Protein AF-A0A941TZN9-F1 (afdb_monomer_lite)

Sequence (52 aa):
GYYHYSYSVVRGCDRIVPVDVYVPGCPPTAEALLYGILQLQNKIRRENTIAR

Radius of gyration: 14.91 Å; chains: 1; bounding box: 40×11×37 Å

Foldseek 3Di:
DVCCPDPPDDNDPCVPDNDDFDQDDPPGDPVSVVVRVVVVVVVVVPPPPPPD

pLDDT: mean 91.6, std 10.61, range [43.06, 97.25]

Structure (mmCIF, N/CA/C/O backbone):
data_AF-A0A941TZN9-F1
#
_entry.id   AF-A0A941TZN9-F1
#
loop_
_atom_site.group_PDB
_atom_site.id
_atom_site.type_symbol
_atom_site.label_atom_id
_atom_site.label_alt_id
_atom_site.label_comp_id
_atom_site.label_asym_id
_atom_site.label_entity_id
_atom_site.label_seq_id
_atom_site.pdbx_PDB_ins_code
_atom_site.Cartn_x
_atom_site.Cartn_y
_atom_site.Cartn_z
_atom_site.occupancy
_atom_site.B_iso_or_equiv
_atom_site.auth_seq_id
_atom_site.auth_comp_id
_atom_site.auth_asym_id
_atom_site.auth_atom_id
_atom_site.pdbx_PDB_model_num
ATOM 1 N N . GLY A 1 1 ? 2.420 4.063 -9.668 1.00 87.69 1 GLY A N 1
ATOM 2 C CA . GLY A 1 1 ? 3.367 2.945 -9.473 1.00 87.69 1 GLY A CA 1
ATOM 3 C C . GLY A 1 1 ? 4.462 3.004 -10.518 1.00 87.69 1 GLY A C 1
ATOM 4 O O . GLY A 1 1 ? 4.336 3.787 -11.450 1.00 87.69 1 GLY A O 1
ATOM 5 N N . TYR A 1 2 ? 5.507 2.189 -10.377 1.00 94.00 2 TYR A N 1
ATOM 6 C CA . TYR A 1 2 ? 6.692 2.204 -11.250 1.00 94.00 2 TYR A CA 1
ATOM 7 C C . TYR A 1 2 ? 6.356 2.140 -12.758 1.00 94.00 2 TYR A C 1
ATOM 9 O O . TYR A 1 2 ? 6.923 2.877 -13.553 1.00 94.00 2 TYR A O 1
ATOM 17 N N . TYR A 1 3 ? 5.337 1.363 -13.141 1.00 96.19 3 TYR A N 1
ATOM 18 C CA . TYR A 1 3 ? 4.925 1.176 -14.540 1.00 96.19 3 TYR A CA 1
ATOM 19 C C . TYR A 1 3 ? 3.832 2.138 -15.041 1.00 96.19 3 TYR A C 1
ATOM 21 O O . TYR A 1 3 ? 3.198 1.857 -16.049 1.00 96.19 3 TYR A O 1
ATOM 29 N N . HIS A 1 4 ? 3.581 3.270 -14.377 1.00 94.31 4 HIS A N 1
ATOM 30 C CA . HIS A 1 4 ? 2.414 4.140 -14.631 1.00 94.31 4 HIS A CA 1
ATOM 31 C C . HIS A 1 4 ? 2.196 4.580 -16.100 1.00 94.31 4 HIS A C 1
ATOM 33 O O . HIS A 1 4 ? 1.062 4.873 -16.487 1.00 94.31 4 HIS A O 1
ATOM 39 N N . TYR A 1 5 ? 3.260 4.631 -16.907 1.00 96.19 5 TYR A N 1
ATOM 40 C CA . TYR A 1 5 ? 3.221 5.042 -18.316 1.00 96.19 5 TYR A CA 1
ATOM 41 C C . TYR A 1 5 ? 3.212 3.879 -19.323 1.00 96.19 5 TYR A C 1
ATOM 43 O O . TYR A 1 5 ? 3.235 4.130 -20.525 1.00 96.19 5 TYR A O 1
ATOM 51 N N . SER A 1 6 ? 3.164 2.622 -18.870 1.00 96.69 6 SER A N 1
ATOM 52 C CA . SER A 1 6 ? 3.000 1.477 -19.775 1.00 96.69 6 SER A CA 1
ATOM 53 C C . SER A 1 6 ? 1.585 1.440 -20.367 1.00 96.69 6 SER A C 1
ATOM 55 O O . SER A 1 6 ? 0.615 1.809 -19.705 1.00 96.69 6 SER A O 1
ATOM 57 N N . TYR A 1 7 ? 1.457 0.958 -21.605 1.00 96.81 7 TYR A N 1
ATOM 58 C CA . TYR A 1 7 ? 0.175 0.831 -22.312 1.00 96.81 7 TYR A CA 1
ATOM 59 C C . TYR A 1 7 ? -0.707 -0.299 -21.761 1.00 96.81 7 TYR A C 1
ATOM 61 O O . TYR A 1 7 ? -1.917 -0.296 -21.962 1.00 96.81 7 TYR A O 1
ATOM 69 N N . SER A 1 8 ? -0.099 -1.271 -21.080 1.00 95.94 8 SER A N 1
ATOM 70 C CA . SER A 1 8 ? -0.746 -2.508 -20.637 1.00 95.94 8 SER A CA 1
ATOM 71 C C . SER A 1 8 ? -1.151 -2.512 -19.162 1.00 95.94 8 SER A C 1
ATOM 73 O O . SER A 1 8 ? -1.572 -3.549 -18.655 1.00 95.94 8 SER A O 1
ATOM 75 N N . VAL A 1 9 ? -1.024 -1.388 -18.445 1.00 95.62 9 VAL A N 1
ATOM 76 C CA . VAL A 1 9 ? -1.300 -1.337 -17.000 1.00 95.62 9 VAL A CA 1
ATOM 77 C C . VAL A 1 9 ? -2.373 -0.319 -16.644 1.00 95.62 9 VAL A C 1
ATOM 79 O O . VAL A 1 9 ? -2.417 0.800 -17.157 1.00 95.62 9 VAL A O 1
ATOM 82 N N . VAL A 1 10 ? -3.230 -0.696 -15.698 1.00 95.00 10 VAL A N 1
ATOM 83 C CA . VAL A 1 10 ? -4.251 0.196 -15.148 1.00 95.00 10 VAL A CA 1
ATOM 84 C C . VAL A 1 10 ? -3.619 1.088 -14.080 1.00 95.00 10 VAL A C 1
ATOM 86 O O . VAL A 1 10 ? -2.840 0.642 -13.234 1.00 95.00 10 VAL A O 1
ATOM 89 N N . ARG A 1 11 ? -3.949 2.383 -14.112 1.00 93.69 11 ARG A N 1
ATOM 90 C CA . ARG A 1 11 ? -3.429 3.385 -13.170 1.00 93.69 11 ARG A CA 1
ATOM 91 C C . ARG A 1 11 ? -4.157 3.300 -11.825 1.00 93.69 11 ARG A C 1
ATOM 93 O O . ARG A 1 11 ? -4.992 4.146 -11.517 1.00 93.69 11 ARG A O 1
ATOM 100 N N . GLY A 1 12 ? -3.799 2.281 -11.046 1.00 93.06 12 GLY A N 1
ATOM 101 C CA . GLY A 1 12 ? -4.354 2.008 -9.719 1.00 93.06 12 GLY A CA 1
ATOM 102 C C . GLY A 1 12 ? -5.557 1.061 -9.745 1.00 93.06 12 GLY A C 1
ATOM 103 O O . GLY A 1 12 ? -6.299 1.012 -10.723 1.00 93.06 12 GLY A O 1
ATOM 104 N N . CYS A 1 13 ? -5.735 0.313 -8.653 1.00 93.94 13 CYS A N 1
ATOM 105 C CA . CYS A 1 13 ? -6.825 -0.657 -8.490 1.00 93.94 13 CYS A CA 1
ATOM 106 C C . CYS A 1 13 ? -8.204 0.014 -8.327 1.00 93.94 13 CYS A C 1
ATOM 108 O O . CYS A 1 13 ? -9.212 -0.553 -8.737 1.00 93.94 13 CYS A O 1
ATOM 110 N N . ASP A 1 14 ? -8.224 1.257 -7.826 1.00 95.94 14 ASP A N 1
ATOM 111 C CA . ASP A 1 14 ? -9.425 2.070 -7.553 1.00 95.94 14 ASP A CA 1
ATOM 112 C C . ASP A 1 14 ? -10.399 2.194 -8.724 1.00 95.94 14 ASP A C 1
ATOM 114 O O . ASP A 1 14 ? -11.598 2.376 -8.561 1.00 95.94 14 ASP A O 1
ATOM 118 N N . ARG A 1 15 ? -9.863 2.122 -9.945 1.00 95.00 15 ARG A N 1
ATOM 119 C CA . ARG A 1 15 ? -10.651 2.260 -11.172 1.00 95.00 15 ARG A CA 1
ATOM 120 C C . ARG A 1 15 ? -11.529 1.044 -11.455 1.00 95.00 15 ARG A C 1
ATOM 122 O O . ARG A 1 15 ? -12.398 1.129 -12.314 1.00 95.00 15 ARG A O 1
ATOM 129 N N . ILE A 1 16 ? -11.243 -0.084 -10.810 1.00 96.38 16 ILE A N 1
ATOM 130 C CA . ILE A 1 16 ? -11.916 -1.369 -11.026 1.00 96.38 16 ILE A CA 1
ATOM 131 C C . ILE A 1 16 ? -12.740 -1.725 -9.793 1.00 96.38 16 ILE A C 1
ATOM 133 O O . ILE A 1 16 ? -13.889 -2.138 -9.919 1.00 96.38 16 ILE A O 1
ATOM 137 N N . VAL A 1 17 ? -12.152 -1.560 -8.607 1.00 96.38 17 VAL A N 1
ATOM 138 C CA . VAL A 1 17 ? -12.794 -1.856 -7.326 1.00 96.38 17 VAL A CA 1
ATOM 139 C C . VAL A 1 17 ? -12.597 -0.693 -6.359 1.00 96.38 17 VAL A C 1
ATOM 141 O O . VAL A 1 17 ? -11.512 -0.110 -6.345 1.00 96.38 17 VAL A O 1
ATOM 144 N N . PRO A 1 18 ? -13.601 -0.366 -5.528 1.00 96.31 18 PRO A N 1
ATOM 145 C CA . PRO A 1 18 ? -13.429 0.628 -4.479 1.00 96.31 18 PRO A CA 1
ATOM 146 C C . PRO A 1 18 ? -12.401 0.123 -3.463 1.00 96.31 18 PRO A C 1
ATOM 148 O O . PRO A 1 18 ? -12.515 -0.994 -2.954 1.00 96.31 18 PRO A O 1
ATOM 151 N N . VAL A 1 19 ? -11.383 0.932 -3.176 1.00 95.44 19 VAL A N 1
ATOM 152 C CA . VAL A 1 19 ? -10.326 0.570 -2.225 1.00 95.44 19 VAL A CA 1
ATOM 153 C C . VAL A 1 19 ? -10.591 1.210 -0.865 1.00 95.44 19 VAL A C 1
ATOM 155 O O . VAL A 1 19 ? -10.728 2.426 -0.750 1.00 95.44 19 VAL A O 1
ATOM 158 N N . ASP A 1 20 ? -10.596 0.397 0.192 1.00 94.81 20 ASP A N 1
ATOM 159 C CA . ASP A 1 20 ? -10.856 0.874 1.553 1.00 94.81 20 ASP A CA 1
ATOM 160 C C . ASP A 1 20 ? -9.660 1.537 2.238 1.00 94.81 20 ASP A C 1
ATOM 162 O O . ASP A 1 20 ? -9.842 2.500 2.989 1.00 94.81 20 ASP A O 1
ATOM 166 N N . VAL A 1 21 ? -8.460 0.984 2.038 1.00 95.50 21 VAL A N 1
ATOM 167 C CA . VAL A 1 21 ? -7.207 1.424 2.666 1.00 95.50 21 VAL A CA 1
ATOM 168 C C . VAL A 1 21 ? -6.053 1.225 1.682 1.00 95.50 21 VAL A C 1
ATOM 170 O O . VAL A 1 21 ? -5.899 0.152 1.102 1.00 95.50 21 VAL A O 1
ATOM 173 N N . TYR A 1 22 ? -5.210 2.248 1.529 1.00 95.81 22 TYR A N 1
ATOM 174 C CA . TYR A 1 22 ? -3.980 2.194 0.736 1.00 95.81 22 TYR A CA 1
ATOM 175 C C . TYR A 1 22 ? -2.756 2.053 1.641 1.00 95.81 22 TYR A C 1
ATOM 177 O O . TYR A 1 22 ? -2.537 2.887 2.517 1.00 95.81 22 TYR A O 1
ATOM 185 N N . VAL A 1 23 ? -1.925 1.038 1.390 1.00 96.88 23 VAL A N 1
ATOM 186 C CA . VAL A 1 23 ? -0.635 0.859 2.075 1.00 96.88 23 VAL A CA 1
ATOM 187 C C . VAL A 1 23 ? 0.498 1.291 1.137 1.00 96.88 23 VAL A C 1
ATOM 189 O O . VAL A 1 23 ? 0.704 0.641 0.108 1.00 96.88 23 VAL A O 1
ATOM 192 N N . PRO A 1 24 ? 1.230 2.380 1.434 1.00 95.06 24 PRO A N 1
ATOM 193 C CA . PRO A 1 24 ? 2.325 2.834 0.585 1.00 95.06 24 PRO A CA 1
ATOM 194 C C . PRO A 1 24 ? 3.560 1.931 0.725 1.00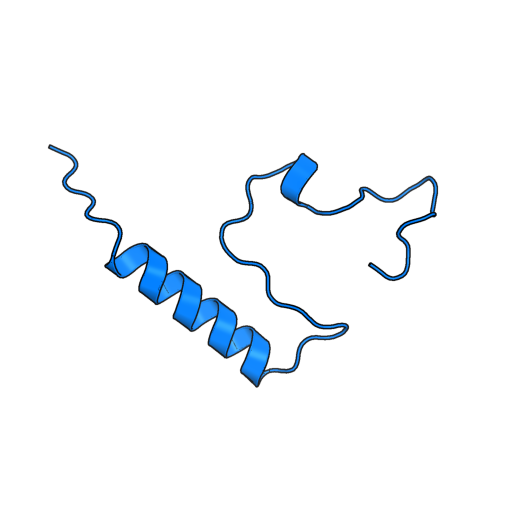 95.06 24 PRO A C 1
ATOM 196 O O . PRO A 1 24 ? 3.934 1.529 1.824 1.00 95.06 24 PRO A O 1
ATOM 199 N N . GLY A 1 25 ? 4.227 1.649 -0.397 1.00 95.12 25 GLY A N 1
ATOM 200 C CA . GLY A 1 25 ? 5.501 0.929 -0.419 1.00 95.12 25 GLY A CA 1
ATOM 201 C C . GLY A 1 25 ? 5.819 0.271 -1.761 1.00 95.12 25 GLY A C 1
ATOM 202 O O . GLY A 1 25 ? 4.938 0.096 -2.601 1.00 95.12 25 GLY A O 1
ATOM 203 N N . CYS A 1 26 ? 7.090 -0.080 -1.975 1.00 94.06 26 CYS A N 1
ATOM 204 C CA . CYS A 1 26 ? 7.549 -0.801 -3.167 1.00 94.06 26 CYS A CA 1
ATOM 205 C C . CYS A 1 26 ? 8.844 -1.607 -2.892 1.00 94.06 26 CYS A C 1
ATOM 207 O O . CYS A 1 26 ? 9.907 -1.212 -3.371 1.00 94.06 26 CYS A O 1
ATOM 209 N N . PRO A 1 27 ? 8.785 -2.730 -2.145 1.00 93.56 27 PRO A N 1
ATOM 210 C CA . PRO A 1 27 ? 7.621 -3.283 -1.448 1.00 93.56 27 PRO A CA 1
ATOM 211 C C . PRO A 1 27 ? 7.345 -2.542 -0.124 1.00 93.56 27 PRO A C 1
ATOM 213 O O . PRO A 1 27 ? 8.244 -1.901 0.420 1.00 93.56 27 PRO A O 1
ATOM 216 N N . PRO A 1 28 ? 6.108 -2.560 0.396 1.00 96.00 28 PRO A N 1
ATOM 217 C CA . PRO A 1 28 ? 5.841 -2.066 1.744 1.00 96.00 28 PRO A CA 1
ATOM 218 C C . PRO A 1 28 ? 6.605 -2.899 2.775 1.00 96.00 28 PRO A C 1
ATOM 220 O O . PRO A 1 28 ? 6.764 -4.110 2.617 1.00 96.00 28 PRO A O 1
ATOM 223 N N . THR A 1 29 ? 7.074 -2.250 3.839 1.00 97.25 29 THR A N 1
ATOM 224 C CA . THR A 1 29 ? 7.663 -2.963 4.976 1.00 97.25 29 THR A CA 1
ATOM 225 C C . THR A 1 29 ? 6.592 -3.809 5.669 1.00 97.25 29 THR A C 1
ATOM 227 O O . THR A 1 29 ? 5.400 -3.495 5.615 1.00 97.25 29 THR A O 1
ATOM 230 N N . ALA A 1 30 ? 7.009 -4.881 6.347 1.00 96.81 30 ALA A N 1
ATOM 231 C CA . ALA A 1 30 ? 6.084 -5.743 7.087 1.00 96.81 30 ALA A 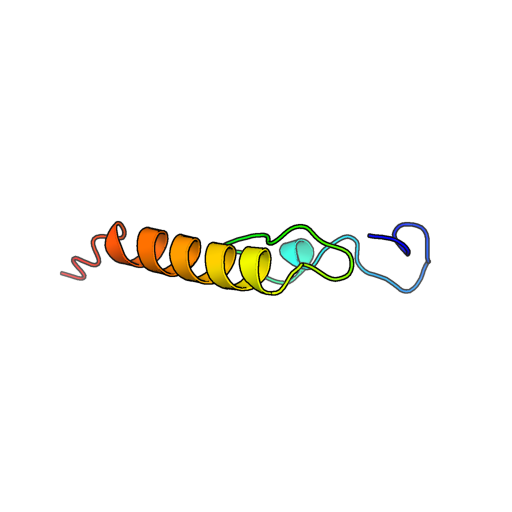CA 1
ATOM 232 C C . ALA A 1 30 ? 5.272 -4.950 8.130 1.00 96.81 30 ALA A C 1
ATOM 234 O O . ALA A 1 30 ? 4.069 -5.158 8.279 1.00 96.81 30 ALA A O 1
ATOM 235 N N . GLU A 1 31 ? 5.913 -3.983 8.787 1.00 97.25 31 GLU A N 1
ATOM 236 C CA . GLU A 1 31 ? 5.277 -3.079 9.747 1.00 97.25 31 GLU A CA 1
ATOM 237 C C . GLU A 1 31 ? 4.214 -2.186 9.093 1.00 97.25 31 GLU A C 1
ATOM 239 O O . GLU A 1 31 ? 3.123 -2.036 9.640 1.00 97.25 31 GLU A O 1
ATOM 244 N N . ALA A 1 32 ? 4.484 -1.640 7.900 1.00 96.19 32 ALA A N 1
ATOM 245 C CA . ALA A 1 32 ? 3.526 -0.806 7.172 1.00 96.19 32 ALA A CA 1
ATOM 246 C C . ALA A 1 32 ? 2.294 -1.607 6.724 1.00 96.19 32 ALA A C 1
ATOM 248 O O . ALA A 1 32 ? 1.168 -1.109 6.797 1.00 96.19 32 ALA A O 1
ATOM 249 N N . LEU A 1 33 ? 2.489 -2.862 6.308 1.00 96.69 33 LEU A N 1
ATOM 250 C CA . LEU A 1 33 ? 1.380 -3.757 5.979 1.00 96.69 33 LEU A CA 1
ATOM 251 C C . LEU A 1 33 ? 0.524 -4.060 7.214 1.00 96.69 33 LEU A C 1
ATOM 253 O O . LEU A 1 33 ? -0.701 -3.949 7.152 1.00 96.69 33 LEU A O 1
ATOM 257 N N . LEU A 1 34 ? 1.161 -4.391 8.341 1.00 97.06 34 LEU A N 1
ATOM 258 C CA . LEU A 1 34 ? 0.458 -4.643 9.598 1.00 97.06 34 LEU A CA 1
ATOM 259 C C . LEU A 1 34 ? -0.317 -3.403 10.061 1.00 97.06 34 LEU A C 1
ATOM 261 O O . LEU A 1 34 ? -1.477 -3.511 10.456 1.00 97.06 34 LEU A O 1
ATOM 265 N N . TYR A 1 35 ? 0.287 -2.220 9.946 1.00 97.06 35 TYR A N 1
ATOM 266 C CA . TYR A 1 35 ? -0.370 -0.951 10.244 1.00 97.06 35 TYR A CA 1
ATOM 267 C C . TYR A 1 35 ? -1.605 -0.716 9.363 1.00 97.06 35 TYR A C 1
ATOM 269 O O . TYR A 1 35 ? -2.658 -0.341 9.878 1.00 97.06 35 TYR A O 1
ATOM 277 N N . GLY A 1 36 ? -1.522 -1.011 8.061 1.00 96.38 36 GLY A N 1
ATOM 278 C CA . GLY A 1 36 ? -2.666 -0.940 7.149 1.00 96.38 36 GLY A CA 1
ATOM 279 C C . GLY A 1 36 ? -3.825 -1.852 7.564 1.00 96.38 36 GLY A C 1
ATOM 280 O O . GLY A 1 36 ? -4.985 -1.437 7.531 1.00 96.38 36 GLY A O 1
ATOM 281 N N . ILE A 1 37 ? -3.519 -3.066 8.033 1.00 96.44 37 ILE A N 1
ATOM 282 C CA . ILE A 1 37 ? -4.526 -4.007 8.550 1.00 96.44 37 ILE A CA 1
ATOM 283 C C . ILE A 1 37 ? -5.163 -3.470 9.837 1.00 96.44 37 ILE A C 1
ATOM 285 O O . ILE A 1 37 ? -6.387 -3.488 9.970 1.00 96.44 37 ILE A O 1
ATOM 289 N N . LEU A 1 38 ? -4.367 -2.946 10.772 1.00 96.62 38 LEU A N 1
ATOM 290 C CA . LEU A 1 38 ? -4.888 -2.334 12.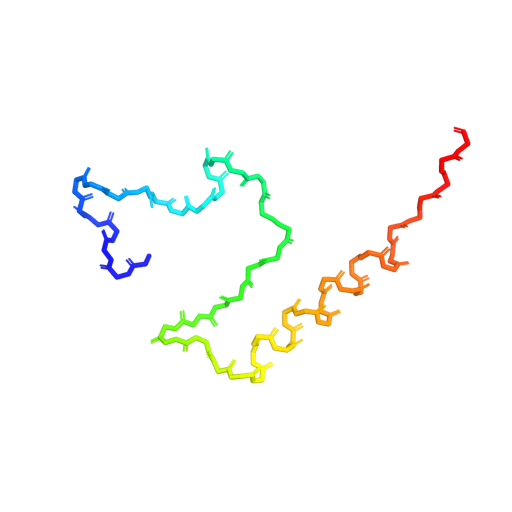000 1.00 96.62 38 LEU A CA 1
ATOM 291 C C . LEU A 1 38 ? -5.772 -1.115 11.692 1.00 96.62 38 LEU A C 1
ATOM 293 O O . LEU A 1 38 ? -6.817 -0.924 12.316 1.00 96.62 38 LEU A O 1
ATOM 297 N N . GLN A 1 39 ? -5.398 -0.306 10.699 1.00 95.38 39 GLN A N 1
ATOM 298 C CA . GLN A 1 39 ? -6.203 0.823 10.235 1.00 95.38 39 GLN A CA 1
ATOM 299 C C . GLN A 1 39 ? -7.545 0.364 9.648 1.00 95.38 39 GLN A C 1
ATOM 301 O O . GLN A 1 39 ? -8.575 0.973 9.952 1.00 95.38 39 GLN A O 1
ATOM 306 N N . LEU A 1 40 ? -7.556 -0.729 8.877 1.00 95.25 40 LEU A N 1
ATOM 307 C CA . LEU A 1 40 ? -8.783 -1.342 8.364 1.00 95.25 40 LEU A CA 1
ATOM 308 C C . LEU A 1 40 ? -9.671 -1.865 9.504 1.00 95.25 40 LEU A C 1
ATOM 310 O O . LEU A 1 40 ? -10.861 -1.562 9.541 1.00 95.25 40 LEU A O 1
ATOM 314 N N . GLN A 1 41 ? -9.098 -2.565 10.485 1.00 94.81 41 GLN A N 1
ATOM 315 C CA . GLN A 1 41 ? -9.833 -3.023 11.672 1.00 94.81 41 GLN A CA 1
ATOM 316 C C . GLN A 1 41 ? -10.448 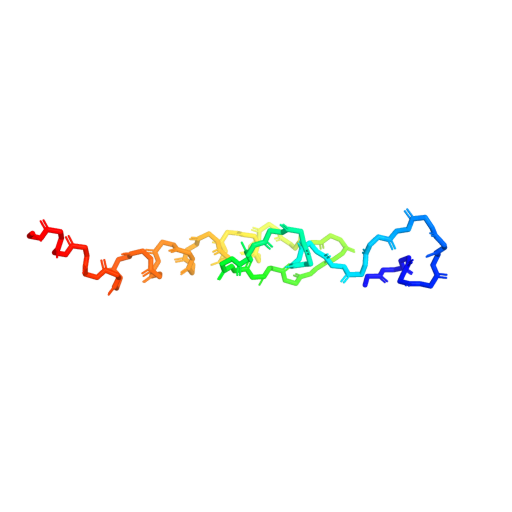-1.853 12.456 1.00 94.81 41 GLN A C 1
ATOM 318 O O . GLN A 1 41 ? -11.590 -1.936 12.910 1.00 94.81 41 GLN A O 1
ATOM 323 N N . ASN A 1 42 ? -9.726 -0.737 12.585 1.00 94.25 42 ASN A N 1
ATOM 324 C CA . ASN A 1 42 ? -10.233 0.476 13.229 1.00 94.25 42 ASN A CA 1
ATOM 325 C C . ASN A 1 42 ? -11.313 1.186 12.397 1.00 94.25 42 ASN A C 1
ATOM 327 O O . ASN A 1 42 ? -12.165 1.871 12.965 1.00 94.25 42 ASN A O 1
ATOM 331 N N . LYS A 1 43 ? -11.283 1.067 11.063 1.00 91.31 43 LYS A N 1
ATOM 332 C CA . LYS A 1 43 ? -12.364 1.538 10.183 1.00 91.31 43 LYS A CA 1
ATOM 333 C C . LYS A 1 43 ? -13.633 0.722 10.440 1.00 91.31 43 LYS A C 1
ATOM 335 O O . LYS A 1 43 ? -14.633 1.311 10.829 1.00 91.31 43 LYS A O 1
ATOM 340 N N . ILE A 1 44 ? -13.533 -0.609 10.392 1.00 92.25 44 ILE A N 1
ATOM 341 C CA . ILE A 1 44 ? -14.650 -1.537 10.648 1.00 92.25 44 ILE A CA 1
ATOM 342 C C . ILE A 1 44 ? -15.247 -1.323 12.045 1.00 92.25 44 ILE A C 1
ATOM 344 O O . ILE A 1 44 ? -16.458 -1.261 12.198 1.00 92.25 44 ILE A O 1
ATOM 348 N N . ARG A 1 45 ? -14.414 -1.148 13.080 1.00 91.25 45 ARG A N 1
ATOM 349 C CA . ARG A 1 45 ? -14.897 -0.928 14.457 1.00 91.25 45 ARG A CA 1
ATOM 350 C C . ARG A 1 45 ? -15.707 0.363 14.622 1.00 91.25 45 ARG A C 1
ATOM 352 O O . ARG A 1 45 ? -16.572 0.426 15.487 1.00 91.25 45 ARG A O 1
ATOM 359 N N . ARG A 1 46 ? -15.388 1.404 13.847 1.00 88.69 46 ARG A N 1
ATOM 360 C CA . ARG A 1 46 ? -16.112 2.689 13.861 1.00 88.69 46 ARG A CA 1
ATOM 361 C C . ARG A 1 46 ? -17.377 2.654 13.012 1.00 88.69 46 ARG A C 1
ATOM 363 O O . ARG A 1 46 ? -18.236 3.519 13.163 1.00 88.69 46 ARG A O 1
ATOM 370 N N . GLU A 1 47 ? -17.479 1.675 12.128 1.00 85.00 47 GLU A N 1
ATOM 371 C CA . GLU A 1 47 ? -18.636 1.466 11.282 1.00 85.00 47 GLU A CA 1
ATOM 372 C C . GLU A 1 47 ? -19.758 0.844 12.124 1.00 85.00 47 GLU A C 1
ATOM 374 O O . GLU A 1 47 ? -19.806 -0.360 12.373 1.00 85.00 47 GLU A O 1
ATOM 379 N N . ASN A 1 48 ? -20.656 1.696 12.628 1.00 69.44 48 ASN A N 1
ATOM 380 C CA . ASN A 1 48 ? -21.846 1.263 13.353 1.00 69.44 48 ASN A CA 1
ATOM 381 C C . ASN A 1 48 ? -22.805 0.583 12.375 1.00 69.44 48 ASN A C 1
ATOM 383 O O . ASN A 1 48 ? -23.706 1.214 11.825 1.00 69.44 48 ASN A O 1
ATOM 387 N N . THR A 1 49 ? -22.626 -0.720 12.181 1.00 66.44 49 THR A N 1
ATOM 388 C CA . THR A 1 49 ? -23.588 -1.561 11.466 1.00 66.44 49 THR A CA 1
ATOM 389 C C . THR A 1 49 ? -24.784 -1.813 12.385 1.00 66.44 49 THR A C 1
ATOM 391 O O . THR A 1 49 ? -25.006 -2.921 12.863 1.00 66.44 49 THR A O 1
ATOM 394 N N . ILE A 1 50 ? -25.567 -0.772 12.678 1.00 65.06 50 ILE A N 1
ATOM 395 C CA . ILE A 1 50 ? -26.963 -0.975 13.068 1.00 65.06 50 ILE A CA 1
ATOM 396 C C . ILE A 1 50 ? -27.708 -1.190 11.753 1.00 65.06 50 ILE A C 1
ATOM 398 O O . ILE A 1 50 ? -28.332 -0.283 11.212 1.00 65.06 50 ILE A O 1
ATOM 402 N N . ALA A 1 51 ? -27.5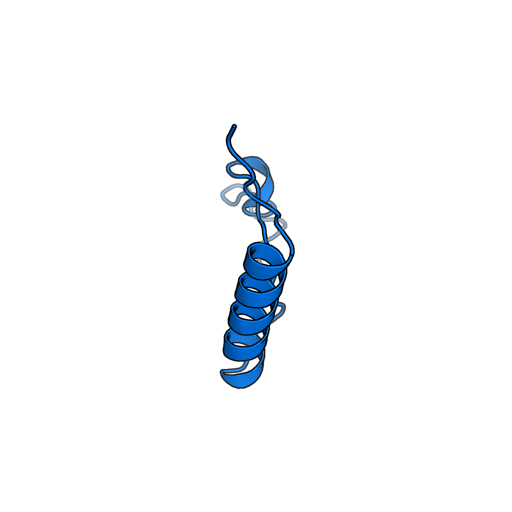84 -2.402 11.216 1.00 61.88 51 ALA A N 1
ATOM 403 C CA . ALA A 1 51 ? -28.582 -2.941 10.311 1.00 61.88 51 ALA A CA 1
ATOM 404 C C . ALA A 1 51 ? -29.822 -3.229 11.171 1.00 61.88 51 ALA A C 1
ATOM 406 O O . ALA A 1 51 ? -29.939 -4.292 11.780 1.00 61.88 51 ALA A O 1
ATOM 407 N N . ARG A 1 52 ? -30.672 -2.214 11.331 1.00 43.06 52 ARG A N 1
ATOM 408 C CA . ARG A 1 52 ? -32.085 -2.410 11.650 1.00 43.06 52 ARG A CA 1
ATOM 409 C C . ARG A 1 52 ? -32.859 -2.475 10.348 1.00 43.06 52 ARG A C 1
ATOM 411 O O . ARG A 1 52 ? -32.506 -1.689 9.443 1.00 43.06 52 ARG A O 1
#

Secondary structure (DSSP, 8-state):
-TTTT-TT--S-GGGTS--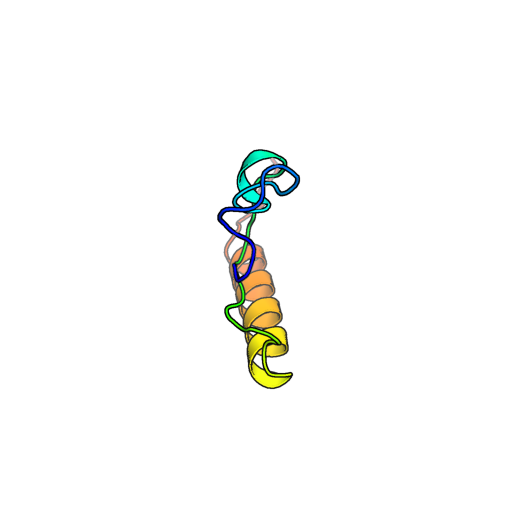S-----SSPPHHHHHHHHHHHHHHHHHS-----